Protein AF-A0AAD6HGR4-F1 (afdb_monomer_lite)

Radius of gyration: 17.51 Å; chains: 1; bounding box: 38×40×43 Å

Sequence (78 aa):
MYWPSKRELPSIVLAALLYRLFLALEFLQTKCHITHTDIKPDNIISEEKDDLVFLVFEEYEPQNPVPRKEVYKEGRMI

pLDDT: mean 80.82, std 13.68, range [49.53, 96.12]

Foldseek 3Di:
DDDDPPPDDDPVVVVVLVVVVVVVQCCCCPVVVDDPVDDDPVPDDDDDPDPVVVVVCVVCCVVPPDDDQDQDPVRDGD

Organism: NCBI:txid1324776

Structure (mmCIF, N/CA/C/O backbone):
data_AF-A0AAD6HGR4-F1
#
_entry.id   AF-A0AAD6HGR4-F1
#
loop_
_atom_site.group_PDB
_atom_site.id
_atom_site.type_symbol
_atom_site.label_atom_id
_atom_site.label_alt_id
_atom_site.label_comp_id
_atom_site.label_asym_id
_atom_site.label_entity_id
_atom_site.label_seq_id
_atom_site.pdbx_PDB_ins_code
_atom_site.Cartn_x
_atom_site.Cartn_y
_atom_site.Cartn_z
_atom_site.occupancy
_atom_site.B_iso_or_equiv
_atom_site.auth_seq_id
_atom_site.auth_comp_id
_atom_site.auth_asym_id
_atom_site.auth_atom_id
_atom_site.pdbx_PDB_model_num
ATOM 1 N N . MET A 1 1 ? 9.281 -30.830 -20.534 1.00 50.22 1 MET A N 1
ATOM 2 C CA . MET A 1 1 ? 8.429 -30.085 -19.584 1.00 50.22 1 MET A CA 1
ATOM 3 C C . MET A 1 1 ? 8.813 -28.618 -19.708 1.00 50.22 1 MET A C 1
ATOM 5 O O . MET A 1 1 ? 9.892 -28.254 -19.268 1.00 50.22 1 MET A O 1
ATOM 9 N N . TYR A 1 2 ? 8.033 -27.822 -20.443 1.00 49.53 2 TYR A N 1
ATOM 10 C CA . TYR A 1 2 ? 8.353 -26.417 -20.716 1.00 49.53 2 TYR A CA 1
ATOM 11 C C . TYR A 1 2 ? 7.800 -25.546 -19.582 1.00 49.53 2 TYR A C 1
ATOM 13 O O . TYR A 1 2 ? 6.588 -25.422 -19.441 1.00 49.53 2 TYR A O 1
ATOM 21 N N . TRP A 1 3 ? 8.683 -24.968 -18.767 1.00 56.69 3 TRP A N 1
ATOM 22 C CA . TRP A 1 3 ? 8.334 -23.848 -17.893 1.00 56.69 3 TRP A CA 1
ATOM 23 C C . TRP A 1 3 ? 8.286 -22.589 -18.767 1.00 56.69 3 TRP A C 1
ATOM 25 O O . TRP A 1 3 ? 9.268 -22.335 -19.471 1.00 56.69 3 TRP A O 1
ATOM 35 N N . PRO A 1 4 ? 7.185 -21.818 -18.799 1.00 60.53 4 PRO A N 1
ATOM 36 C CA . PRO A 1 4 ? 7.155 -20.604 -19.598 1.00 60.53 4 PRO A CA 1
ATOM 37 C C . PRO A 1 4 ? 8.224 -19.650 -19.059 1.00 60.53 4 PRO A C 1
ATOM 39 O O . PRO A 1 4 ? 8.333 -19.446 -17.848 1.00 60.53 4 PRO A O 1
ATOM 42 N N . SER A 1 5 ? 9.044 -19.105 -19.959 1.00 61.75 5 SER A N 1
ATOM 43 C CA . SER A 1 5 ? 10.085 -18.127 -19.647 1.00 61.75 5 SER A CA 1
ATOM 44 C C . SER A 1 5 ? 9.529 -17.068 -18.695 1.00 61.75 5 SER A C 1
ATOM 46 O O . SER A 1 5 ? 8.488 -16.473 -18.988 1.00 61.75 5 SER A O 1
ATOM 48 N N . LYS A 1 6 ? 10.191 -16.861 -17.545 1.00 67.19 6 LYS A N 1
ATOM 49 C CA . LYS A 1 6 ? 9.818 -15.817 -16.583 1.00 67.19 6 LYS A CA 1
ATOM 50 C C . LYS A 1 6 ? 9.683 -14.500 -17.347 1.00 67.19 6 LYS A C 1
ATOM 52 O O . LYS A 1 6 ? 10.650 -14.023 -17.932 1.00 67.19 6 LYS A O 1
ATOM 57 N N . ARG A 1 7 ? 8.475 -13.937 -17.384 1.00 72.69 7 ARG A N 1
ATOM 58 C CA . ARG A 1 7 ? 8.271 -12.570 -17.862 1.00 72.69 7 ARG A CA 1
ATOM 59 C C . ARG A 1 7 ? 8.796 -11.656 -16.768 1.00 72.69 7 ARG A C 1
ATOM 61 O O . ARG A 1 7 ? 8.143 -11.486 -15.744 1.00 72.69 7 ARG A O 1
ATOM 68 N N . GLU A 1 8 ? 10.006 -11.153 -16.950 1.00 79.81 8 GLU A N 1
ATOM 69 C CA . GLU A 1 8 ? 10.589 -10.175 -16.042 1.00 79.81 8 GLU A CA 1
ATOM 70 C C . GLU A 1 8 ? 10.087 -8.783 -16.421 1.00 79.81 8 GLU A C 1
ATOM 72 O O . GLU A 1 8 ? 10.074 -8.406 -17.595 1.00 79.81 8 GLU A O 1
ATOM 77 N N . LEU A 1 9 ? 9.630 -8.025 -15.425 1.00 83.31 9 LEU A N 1
ATOM 78 C CA . LEU A 1 9 ? 9.319 -6.618 -15.625 1.00 83.31 9 LEU A CA 1
ATOM 79 C C . LEU A 1 9 ? 10.631 -5.855 -15.836 1.00 83.31 9 LEU A C 1
ATOM 81 O O . LEU A 1 9 ? 11.589 -6.091 -15.094 1.00 83.31 9 LEU A O 1
ATOM 85 N N . PRO A 1 10 ? 10.688 -4.907 -16.787 1.00 92.81 10 PRO A N 1
ATOM 86 C CA . PRO A 1 10 ? 11.821 -4.000 -16.882 1.00 92.81 10 PRO A CA 1
ATOM 87 C C . PRO A 1 10 ? 12.061 -3.313 -15.533 1.00 92.81 10 PRO A C 1
ATOM 89 O O . PRO A 1 10 ? 11.107 -2.890 -14.877 1.00 92.81 10 PRO A O 1
ATOM 92 N N . SER A 1 11 ? 13.323 -3.151 -15.128 1.00 93.19 11 SER A N 1
ATOM 93 C CA . SER A 1 11 ? 13.669 -2.609 -13.803 1.00 93.19 11 SER A CA 1
ATOM 94 C C . SER A 1 11 ? 13.029 -1.247 -13.527 1.00 93.19 11 SER A C 1
ATOM 96 O O . SER A 1 11 ? 12.631 -0.974 -12.401 1.00 93.19 11 SER A O 1
ATOM 98 N N . ILE A 1 12 ? 12.871 -0.415 -14.562 1.00 92.38 12 ILE A N 1
ATOM 99 C CA . ILE A 1 12 ? 12.211 0.890 -14.452 1.00 92.38 12 ILE A CA 1
ATOM 100 C C . ILE A 1 12 ? 10.720 0.773 -14.111 1.00 92.38 12 ILE A C 1
ATOM 102 O O . ILE A 1 12 ? 10.205 1.552 -13.314 1.00 92.38 12 ILE A O 1
ATOM 106 N N . VAL A 1 13 ? 10.037 -0.234 -14.661 1.00 89.88 13 VAL A N 1
ATOM 107 C CA . VAL A 1 13 ? 8.622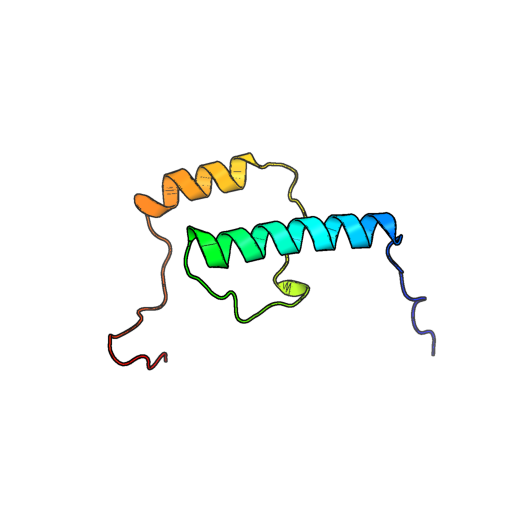 -0.503 -14.375 1.00 89.88 13 VAL A CA 1
ATOM 108 C C . VAL A 1 13 ? 8.480 -1.017 -12.949 1.00 89.88 13 VAL A C 1
ATOM 110 O O . VAL A 1 13 ? 7.633 -0.535 -12.204 1.00 89.88 13 VAL A O 1
ATOM 113 N N . LEU A 1 14 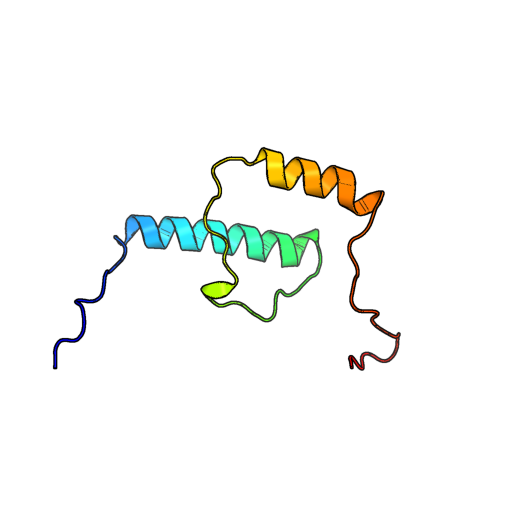? 9.353 -1.942 -12.538 1.00 89.88 14 LEU A N 1
ATOM 114 C CA . LEU A 1 14 ? 9.369 -2.446 -11.166 1.00 89.88 14 LEU A CA 1
ATOM 115 C C . LEU A 1 14 ? 9.621 -1.320 -10.152 1.00 89.88 14 LEU A C 1
ATOM 117 O O . LEU A 1 14 ? 8.916 -1.233 -9.151 1.00 89.88 14 LEU A O 1
ATOM 121 N N . ALA A 1 15 ? 10.582 -0.437 -10.426 1.00 93.38 15 ALA A N 1
ATOM 122 C CA . ALA A 1 15 ? 10.873 0.707 -9.567 1.00 93.38 15 ALA A CA 1
ATOM 123 C C . ALA A 1 15 ? 9.666 1.652 -9.445 1.00 93.38 15 ALA A C 1
ATOM 125 O O . ALA A 1 15 ? 9.326 2.064 -8.338 1.00 93.38 15 ALA A O 1
ATOM 126 N N . ALA A 1 16 ? 8.983 1.948 -10.555 1.00 90.12 16 ALA A N 1
ATOM 127 C CA . ALA A 1 16 ? 7.785 2.785 -10.548 1.00 90.12 16 ALA A CA 1
ATOM 128 C C . ALA A 1 16 ? 6.629 2.149 -9.752 1.00 90.12 16 ALA A C 1
ATOM 130 O O . ALA A 1 16 ? 5.966 2.836 -8.974 1.00 90.12 16 ALA A O 1
ATOM 131 N N . LEU A 1 17 ? 6.411 0.838 -9.903 1.00 89.38 17 LEU A N 1
ATOM 132 C CA . LEU A 1 17 ? 5.395 0.102 -9.145 1.00 89.38 17 LEU A CA 1
ATOM 133 C C . LEU A 1 17 ? 5.695 0.102 -7.644 1.00 89.38 17 LEU A C 1
ATOM 135 O O . LEU A 1 17 ? 4.811 0.401 -6.845 1.00 89.38 17 LEU A O 1
ATOM 139 N N . LEU A 1 18 ? 6.943 -0.181 -7.260 1.00 92.00 18 LEU A N 1
ATOM 140 C CA . LEU A 1 18 ? 7.367 -0.158 -5.859 1.00 92.00 18 LEU A CA 1
ATOM 141 C C . LEU A 1 18 ? 7.230 1.239 -5.252 1.00 92.00 18 LEU A C 1
ATOM 143 O O . LEU A 1 18 ? 6.756 1.366 -4.128 1.00 92.00 18 LEU A O 1
ATOM 147 N N . TYR A 1 19 ? 7.578 2.286 -6.002 1.00 93.62 19 TYR A N 1
ATOM 148 C CA . TYR A 1 19 ? 7.410 3.665 -5.552 1.00 93.62 19 TYR A CA 1
ATOM 149 C C . TYR A 1 19 ? 5.942 3.989 -5.241 1.00 93.62 19 TYR A C 1
ATOM 151 O O . TYR A 1 19 ? 5.637 4.484 -4.157 1.00 93.62 19 TYR A O 1
ATOM 159 N N . ARG A 1 20 ? 5.018 3.644 -6.149 1.00 90.50 20 ARG A N 1
ATOM 160 C CA . ARG A 1 20 ? 3.574 3.838 -5.928 1.00 90.50 20 ARG A CA 1
ATOM 161 C C . ARG A 1 20 ? 3.053 3.014 -4.750 1.00 90.50 20 ARG A C 1
ATOM 163 O O . ARG A 1 20 ? 2.284 3.529 -3.943 1.00 90.50 20 ARG A O 1
ATOM 170 N N . LEU A 1 21 ? 3.498 1.763 -4.620 1.00 91.56 21 LEU A N 1
ATOM 171 C CA . LEU A 1 21 ? 3.133 0.905 -3.493 1.00 91.56 21 LEU A CA 1
ATOM 172 C C . LEU A 1 21 ? 3.592 1.511 -2.161 1.00 91.56 21 LEU A C 1
ATOM 174 O O . LEU A 1 21 ? 2.818 1.539 -1.209 1.00 91.56 21 LEU A O 1
ATOM 178 N N . PHE A 1 22 ? 4.817 2.034 -2.090 1.00 94.56 22 PHE A N 1
ATOM 179 C CA . PHE A 1 22 ? 5.314 2.679 -0.876 1.00 94.56 22 PHE A CA 1
ATOM 180 C C . PHE A 1 22 ? 4.540 3.949 -0.527 1.00 94.56 22 PHE A C 1
ATOM 182 O O . PHE A 1 22 ? 4.226 4.128 0.645 1.00 94.56 22 PHE A O 1
ATOM 189 N N . LEU A 1 23 ? 4.147 4.767 -1.509 1.00 93.81 23 LEU A N 1
ATOM 190 C CA . LEU A 1 23 ? 3.276 5.924 -1.261 1.00 93.81 23 LEU A CA 1
ATOM 191 C C . LEU A 1 23 ? 1.912 5.510 -0.688 1.00 93.81 23 LEU A C 1
ATOM 193 O O . LEU A 1 23 ? 1.435 6.114 0.271 1.00 93.81 23 LEU A O 1
ATOM 197 N N . ALA A 1 24 ? 1.294 4.460 -1.236 1.00 90.88 24 ALA A N 1
ATOM 198 C CA . ALA A 1 24 ? 0.019 3.951 -0.731 1.00 90.88 24 ALA A CA 1
ATOM 199 C C . ALA A 1 24 ? 0.145 3.397 0.702 1.00 90.88 24 ALA A C 1
ATOM 201 O O . ALA A 1 24 ? -0.697 3.675 1.557 1.00 90.88 24 ALA A O 1
ATOM 202 N N . LEU A 1 25 ? 1.216 2.649 0.990 1.00 93.94 25 LEU A N 1
ATOM 203 C CA . LEU A 1 25 ? 1.488 2.123 2.332 1.00 93.94 25 LEU A CA 1
ATOM 204 C C . LEU A 1 25 ? 1.786 3.240 3.338 1.00 93.94 25 LEU A C 1
ATOM 206 O O . LEU A 1 25 ? 1.288 3.196 4.463 1.00 93.94 25 LEU A O 1
ATOM 210 N N . GLU A 1 26 ? 2.548 4.255 2.933 1.00 95.88 26 GLU A N 1
ATOM 211 C CA . GLU A 1 26 ? 2.807 5.436 3.754 1.00 95.88 26 GLU A CA 1
ATOM 212 C C . GLU A 1 26 ? 1.506 6.180 4.069 1.00 95.88 26 GLU A C 1
ATOM 214 O O . GLU A 1 26 ? 1.282 6.557 5.220 1.00 95.88 26 GLU A O 1
ATOM 219 N N . PHE A 1 27 ? 0.612 6.346 3.091 1.00 94.12 27 PHE A N 1
ATOM 220 C CA . PHE A 1 27 ? -0.702 6.948 3.313 1.00 94.12 27 PHE A CA 1
ATOM 221 C C . PHE A 1 27 ? -1.533 6.145 4.325 1.00 94.12 27 PHE A C 1
ATOM 223 O O . PHE A 1 27 ? -1.997 6.711 5.320 1.00 94.12 27 PHE A O 1
ATOM 230 N N . LEU A 1 28 ? -1.659 4.825 4.136 1.00 93.00 28 LEU A N 1
ATOM 231 C CA . LEU A 1 28 ? -2.388 3.952 5.065 1.00 93.00 28 LEU A CA 1
ATOM 232 C C . LEU A 1 28 ? -1.839 4.056 6.491 1.00 93.00 28 LEU A C 1
ATOM 234 O O . LEU A 1 28 ? -2.608 4.185 7.446 1.00 93.00 28 LEU A O 1
ATOM 238 N N . GLN A 1 29 ? -0.515 4.059 6.643 1.00 94.50 29 GLN A N 1
ATOM 239 C CA . GLN A 1 29 ? 0.124 4.117 7.951 1.00 94.50 29 GLN A CA 1
ATOM 240 C C . GLN A 1 29 ? -0.006 5.499 8.607 1.00 94.50 29 GLN A C 1
ATOM 242 O O . GLN A 1 29 ? -0.350 5.600 9.787 1.00 94.50 29 GLN A O 1
ATOM 247 N N . THR A 1 30 ? 0.294 6.569 7.870 1.00 96.12 30 THR A N 1
ATOM 248 C CA . THR A 1 30 ? 0.443 7.919 8.439 1.00 96.12 30 THR A CA 1
ATOM 249 C C . THR A 1 30 ? -0.867 8.691 8.513 1.00 96.12 30 THR A C 1
ATOM 251 O O . THR A 1 30 ? -1.046 9.472 9.446 1.00 96.12 30 THR A O 1
ATOM 254 N N . LYS A 1 31 ? -1.776 8.494 7.549 1.00 94.44 31 LYS A N 1
ATOM 255 C CA . LYS A 1 31 ? -3.054 9.217 7.462 1.00 94.44 31 LYS A CA 1
ATOM 256 C C . LYS A 1 31 ? -4.221 8.400 7.991 1.00 94.44 31 LYS A C 1
ATOM 258 O O . LYS A 1 31 ? -5.076 8.960 8.669 1.00 94.44 31 LYS A O 1
ATOM 263 N N . CYS A 1 32 ? -4.253 7.099 7.708 1.00 91.19 32 CYS A N 1
ATOM 264 C CA . CYS A 1 32 ? -5.364 6.239 8.125 1.00 91.19 32 CYS A CA 1
ATOM 265 C C . CYS A 1 32 ? -5.090 5.476 9.427 1.00 91.19 32 CYS A C 1
ATOM 267 O O . CYS A 1 32 ? -6.031 4.974 10.034 1.00 91.19 32 CYS A O 1
ATOM 269 N N . HIS A 1 33 ? -3.826 5.371 9.856 1.00 93.06 33 HIS A N 1
ATOM 270 C CA . HIS A 1 33 ? -3.397 4.529 10.981 1.00 93.06 33 HIS A CA 1
ATOM 271 C C . HIS A 1 33 ? -3.770 3.044 10.813 1.00 93.06 33 HIS A C 1
ATOM 273 O O . HIS A 1 33 ? -4.055 2.343 11.785 1.00 93.06 33 HIS A O 1
ATOM 279 N N . ILE A 1 34 ? -3.747 2.554 9.570 1.00 89.56 34 ILE A N 1
ATOM 280 C CA . ILE A 1 34 ? -4.076 1.175 9.198 1.00 89.56 34 ILE A CA 1
ATOM 281 C C . ILE A 1 34 ? -2.811 0.457 8.728 1.00 89.56 34 ILE A C 1
ATOM 283 O O . ILE A 1 34 ? -2.029 0.981 7.938 1.00 89.56 34 ILE A O 1
ATOM 287 N N . THR A 1 35 ? -2.634 -0.787 9.175 1.00 91.75 35 THR A N 1
ATOM 288 C CA . THR A 1 35 ? -1.651 -1.714 8.600 1.00 91.75 35 THR A CA 1
ATOM 289 C C . THR A 1 35 ? -2.381 -2.662 7.651 1.00 91.75 35 THR A C 1
ATOM 291 O O . THR A 1 35 ? -3.291 -3.359 8.083 1.00 91.75 35 THR A O 1
ATOM 294 N N . HIS A 1 36 ? -1.996 -2.714 6.370 1.00 88.06 36 HIS A N 1
ATOM 295 C CA . HIS A 1 36 ? -2.683 -3.534 5.353 1.00 88.06 36 HIS A CA 1
ATOM 296 C C . HIS A 1 36 ? -2.675 -5.043 5.687 1.00 88.06 36 HIS A C 1
ATOM 298 O O . HIS A 1 36 ? -3.608 -5.756 5.345 1.00 88.06 36 HIS A O 1
ATOM 304 N N . THR A 1 37 ? -1.654 -5.538 6.400 1.00 92.12 37 THR A N 1
ATOM 305 C CA . THR A 1 37 ? -1.433 -6.936 6.864 1.00 92.12 37 THR A CA 1
ATOM 306 C C . THR A 1 37 ? -1.405 -8.062 5.813 1.00 92.12 37 THR A C 1
ATOM 308 O O . THR A 1 37 ? -0.730 -9.056 6.047 1.00 92.12 37 THR A O 1
ATOM 311 N N . ASP A 1 38 ? -2.036 -7.907 4.646 1.00 92.19 38 ASP A N 1
ATOM 312 C CA . ASP A 1 38 ? -2.096 -8.910 3.565 1.00 92.19 38 ASP A CA 1
ATOM 313 C C . ASP A 1 38 ? -1.507 -8.362 2.248 1.00 92.19 38 ASP A C 1
ATOM 315 O O . ASP A 1 38 ? -2.205 -8.187 1.247 1.00 92.19 38 ASP A O 1
ATOM 319 N N . ILE A 1 39 ? -0.219 -7.996 2.266 1.00 91.31 39 ILE A N 1
ATOM 320 C CA . ILE A 1 39 ? 0.494 -7.495 1.079 1.00 91.31 39 ILE A CA 1
ATOM 321 C C . ILE A 1 39 ? 0.934 -8.688 0.222 1.00 91.31 39 ILE A C 1
ATOM 323 O O . ILE A 1 39 ? 1.877 -9.400 0.567 1.00 91.31 39 ILE A O 1
ATOM 327 N N . LYS A 1 40 ? 0.267 -8.883 -0.917 1.00 88.44 40 LYS A N 1
ATOM 328 C CA . LYS A 1 40 ? 0.596 -9.892 -1.932 1.00 88.44 40 LYS A CA 1
ATOM 329 C C . LYS A 1 40 ? 0.159 -9.413 -3.321 1.00 88.44 40 LYS A C 1
ATOM 331 O O . LYS A 1 40 ? -0.718 -8.553 -3.391 1.00 88.44 40 LYS A O 1
ATOM 336 N N . PRO A 1 41 ? 0.724 -9.957 -4.413 1.00 84.81 41 PRO A N 1
ATOM 337 C CA . PRO A 1 41 ? 0.419 -9.498 -5.769 1.00 84.81 41 PRO A CA 1
ATOM 338 C C . PRO A 1 41 ? -1.076 -9.489 -6.108 1.00 84.81 41 PRO A C 1
ATOM 340 O O . PRO A 1 41 ? -1.533 -8.545 -6.739 1.00 84.81 41 PRO A O 1
ATOM 343 N N . ASP A 1 42 ? -1.842 -10.478 -5.636 1.00 85.38 42 ASP A N 1
ATOM 344 C CA . ASP A 1 42 ? -3.286 -10.591 -5.907 1.00 85.38 42 ASP A CA 1
ATOM 345 C C . ASP A 1 42 ? -4.115 -9.438 -5.316 1.00 85.38 42 ASP A C 1
ATOM 347 O O . ASP A 1 42 ? -5.214 -9.162 -5.786 1.00 85.38 42 ASP A O 1
ATOM 351 N N . ASN A 1 43 ? -3.584 -8.758 -4.296 1.00 84.56 43 ASN A N 1
ATOM 352 C CA . ASN A 1 43 ? -4.246 -7.651 -3.606 1.00 84.56 43 ASN A CA 1
ATOM 353 C C . ASN A 1 43 ? -3.731 -6.272 -4.055 1.00 84.56 43 ASN A C 1
ATOM 355 O O . ASN A 1 43 ? -4.151 -5.255 -3.506 1.00 84.56 43 ASN A O 1
ATOM 359 N N . ILE A 1 44 ? -2.800 -6.212 -5.012 1.00 84.94 44 ILE A N 1
ATOM 360 C CA . ILE A 1 44 ? -2.281 -4.950 -5.548 1.00 84.94 44 ILE A CA 1
ATOM 361 C C . ILE A 1 44 ? -2.976 -4.687 -6.883 1.00 84.94 44 ILE A C 1
ATOM 363 O O . ILE A 1 44 ? -2.635 -5.280 -7.905 1.00 84.94 44 ILE A O 1
ATOM 367 N N . ILE A 1 45 ? -3.946 -3.773 -6.880 1.00 78.88 45 ILE A N 1
ATOM 368 C CA . ILE A 1 45 ? -4.650 -3.358 -8.096 1.00 78.88 45 ILE A CA 1
ATOM 369 C C . ILE A 1 45 ? -3.758 -2.366 -8.853 1.00 78.88 45 ILE A C 1
ATOM 371 O O . ILE A 1 45 ? -3.560 -1.232 -8.418 1.00 78.88 45 ILE A O 1
ATOM 375 N N . SER A 1 46 ? -3.189 -2.792 -9.982 1.00 68.94 46 SER A N 1
ATOM 376 C CA . SER A 1 46 ? -2.438 -1.914 -10.885 1.00 68.94 46 SER A CA 1
ATOM 377 C C . SER A 1 46 ? -3.362 -1.380 -11.985 1.00 68.94 46 SER A C 1
ATOM 379 O O . SER A 1 46 ? -3.654 -2.121 -12.917 1.00 68.94 46 SER A O 1
ATOM 381 N N . GLU A 1 47 ? -3.791 -0.120 -11.851 1.00 65.19 47 GLU A N 1
ATOM 382 C CA . GLU A 1 47 ? -4.547 0.695 -12.828 1.00 65.19 47 GLU A CA 1
ATOM 383 C C . GLU A 1 47 ? -5.724 0.003 -13.551 1.00 65.19 47 GLU A C 1
ATOM 385 O O . GLU A 1 47 ? -5.555 -0.728 -14.527 1.00 65.19 47 GLU A O 1
ATOM 390 N N . GLU A 1 48 ? -6.944 0.392 -13.178 1.00 55.62 48 GLU A N 1
ATOM 391 C CA . GLU A 1 48 ? -8.008 0.591 -14.164 1.00 55.62 48 GLU A CA 1
ATOM 392 C C . GLU A 1 48 ? -7.933 2.061 -14.613 1.00 55.62 48 GLU A C 1
ATOM 394 O O . GLU A 1 48 ? -7.620 2.932 -13.808 1.00 55.62 48 GLU A O 1
ATOM 399 N N . LYS A 1 49 ? -8.135 2.350 -15.905 1.00 56.62 49 LYS A N 1
ATOM 400 C CA . LYS A 1 49 ? -7.840 3.663 -16.527 1.00 56.62 49 LYS A CA 1
ATOM 401 C C . LYS A 1 49 ? -8.673 4.843 -16.014 1.00 56.62 49 LYS A C 1
ATOM 403 O O . LYS A 1 49 ? -8.497 5.951 -16.517 1.00 56.62 49 LYS A O 1
ATOM 408 N N . ASP A 1 50 ? -9.596 4.601 -15.100 1.00 66.44 50 ASP A N 1
ATOM 409 C CA . ASP A 1 5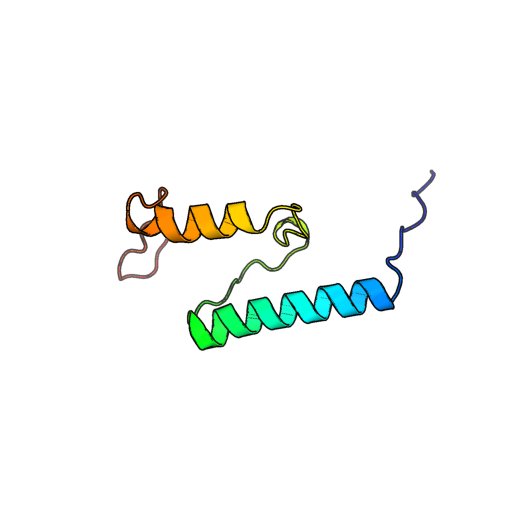0 ? -10.597 5.572 -14.712 1.00 66.44 50 ASP A CA 1
ATOM 410 C C . ASP A 1 50 ? -10.530 5.848 -13.211 1.00 66.44 50 ASP A C 1
ATOM 412 O O . ASP A 1 50 ? -11.217 5.223 -12.402 1.00 66.44 50 ASP A O 1
ATOM 416 N N . ASP A 1 51 ? -9.693 6.821 -12.845 1.00 68.25 51 ASP A N 1
ATOM 417 C CA . ASP A 1 51 ? -9.592 7.341 -11.477 1.00 68.25 51 ASP A CA 1
ATOM 418 C C . ASP A 1 51 ? -10.959 7.820 -10.942 1.00 68.25 51 ASP A C 1
ATOM 420 O O . ASP A 1 51 ? -11.162 7.893 -9.726 1.00 68.25 51 ASP A O 1
ATOM 424 N N . LEU A 1 52 ? -11.929 8.093 -11.832 1.00 74.12 52 LEU A N 1
ATOM 425 C CA . LEU A 1 52 ? -13.301 8.441 -11.459 1.00 74.12 52 LEU A CA 1
ATOM 426 C C . LEU A 1 52 ? -13.990 7.326 -10.674 1.00 74.12 52 LEU A C 1
ATOM 428 O O . LEU A 1 52 ? -14.822 7.626 -9.822 1.00 74.12 52 LEU A O 1
ATOM 432 N N . VAL A 1 53 ? -13.647 6.057 -10.911 1.00 75.88 53 VAL A N 1
ATOM 433 C CA . VAL A 1 53 ? -14.243 4.934 -10.175 1.00 75.88 53 VAL A CA 1
ATOM 434 C C . VAL A 1 53 ? -13.939 5.072 -8.684 1.00 75.88 53 VAL A C 1
ATOM 436 O O . VAL A 1 53 ? -14.854 4.993 -7.866 1.00 75.88 53 VAL A O 1
ATOM 439 N N . PHE A 1 54 ? -12.687 5.363 -8.319 1.00 77.75 54 PHE A N 1
ATOM 440 C CA . PHE A 1 54 ? -12.296 5.539 -6.918 1.00 77.75 54 PHE A CA 1
ATOM 441 C C . PHE A 1 54 ? -12.939 6.772 -6.280 1.00 77.75 54 PHE A C 1
ATOM 443 O O . PHE A 1 54 ? -13.388 6.684 -5.140 1.00 77.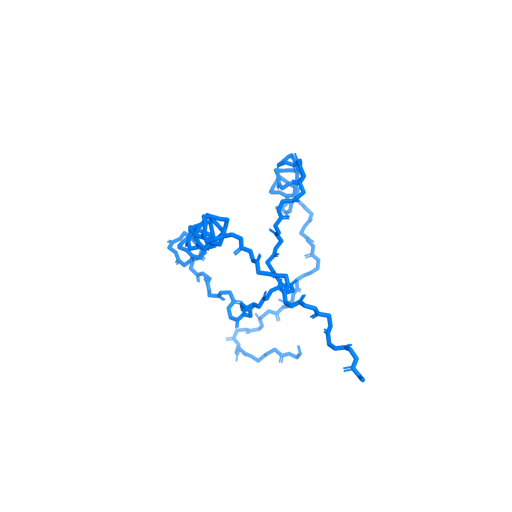75 54 PHE A O 1
ATOM 450 N N . LEU A 1 55 ? -13.051 7.881 -7.020 1.00 79.81 55 LEU A N 1
ATOM 451 C CA . LEU A 1 55 ? -13.734 9.091 -6.544 1.00 79.81 55 LEU A CA 1
ATOM 452 C C . LEU A 1 55 ? -15.219 8.833 -6.262 1.00 79.81 55 LEU A C 1
ATOM 454 O O . LEU A 1 55 ? -15.725 9.214 -5.209 1.00 79.81 55 LEU A O 1
ATOM 458 N N . VAL A 1 56 ? -15.909 8.125 -7.162 1.00 84.38 56 VAL A N 1
ATOM 459 C CA . VAL A 1 56 ? -17.316 7.745 -6.966 1.00 84.38 56 VAL A CA 1
ATOM 460 C C . VAL A 1 56 ? -17.474 6.865 -5.724 1.00 84.38 56 VAL A C 1
ATOM 462 O O . VAL A 1 56 ? -18.406 7.069 -4.947 1.00 84.38 56 VAL A O 1
ATOM 465 N N . PHE A 1 57 ? -16.564 5.911 -5.500 1.00 81.62 57 PHE A N 1
ATOM 466 C CA . PHE A 1 57 ? -16.582 5.092 -4.286 1.00 81.62 57 PHE A CA 1
ATOM 467 C C . PHE A 1 57 ? -16.337 5.920 -3.020 1.00 81.62 57 PHE A C 1
ATOM 469 O O . PHE A 1 57 ? -17.045 5.724 -2.032 1.00 81.62 57 PHE A O 1
ATOM 476 N N . GLU A 1 58 ? -15.381 6.849 -3.040 1.00 84.50 58 GLU A N 1
ATOM 477 C CA . GLU A 1 58 ? -15.056 7.703 -1.893 1.00 84.50 58 GLU A CA 1
ATOM 478 C C . GLU A 1 58 ? -16.230 8.614 -1.498 1.00 84.50 58 GLU A C 1
ATOM 480 O O . GLU A 1 58 ? -16.524 8.763 -0.311 1.00 84.50 58 GLU A O 1
ATOM 485 N N . GLU A 1 59 ? -16.952 9.166 -2.477 1.00 89.50 59 GLU A N 1
ATOM 486 C CA . GLU A 1 59 ? -18.144 9.987 -2.231 1.00 89.50 59 GLU A CA 1
ATOM 487 C C . GLU A 1 59 ? -19.355 9.162 -1.754 1.00 89.50 59 GLU A C 1
ATOM 489 O O . GLU A 1 59 ? -20.163 9.642 -0.949 1.00 89.50 59 GLU A O 1
ATOM 494 N N . TYR A 1 60 ? -19.494 7.925 -2.241 1.00 90.25 60 TYR A N 1
ATOM 495 C CA . T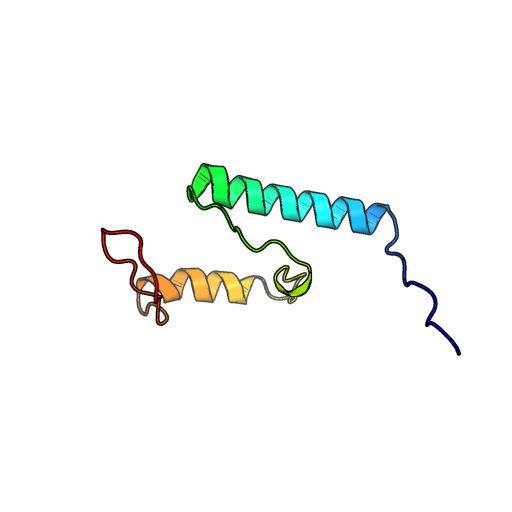YR A 1 60 ? -20.649 7.065 -1.971 1.00 90.25 60 TYR A CA 1
ATOM 496 C C . TYR A 1 60 ? -20.556 6.292 -0.648 1.00 90.25 60 TYR A C 1
ATOM 498 O O . TYR A 1 60 ? -21.555 6.173 0.067 1.00 90.25 60 TYR A O 1
ATOM 506 N N . GLU A 1 61 ? -19.372 5.783 -0.296 1.00 89.19 61 GLU A N 1
ATOM 507 C CA . GLU A 1 61 ? -19.148 4.906 0.865 1.00 89.19 61 GLU A CA 1
ATOM 508 C C . GLU A 1 61 ? -19.614 5.503 2.213 1.00 89.19 61 GLU A C 1
ATOM 510 O O . GLU A 1 61 ? -20.174 4.763 3.028 1.00 89.19 61 GLU A O 1
ATOM 515 N N . PRO A 1 62 ? -19.477 6.818 2.491 1.00 87.44 62 PRO A N 1
ATOM 516 C CA . PRO A 1 62 ? -20.014 7.409 3.717 1.00 87.44 62 PRO A CA 1
ATOM 517 C C . PRO A 1 62 ? -21.548 7.404 3.780 1.00 87.44 62 PRO A C 1
ATOM 519 O O . PRO A 1 62 ? -22.111 7.385 4.876 1.00 87.44 62 PRO A O 1
ATOM 522 N N . GLN A 1 63 ? -22.225 7.450 2.626 1.00 93.00 63 GLN A N 1
ATOM 523 C CA . GLN A 1 63 ? -23.687 7.523 2.536 1.00 93.00 63 GLN A CA 1
ATOM 524 C C . GLN A 1 63 ? -24.335 6.138 2.524 1.00 93.00 63 GLN A C 1
ATOM 526 O O . GLN A 1 63 ? -25.383 5.944 3.142 1.00 93.00 63 GLN A O 1
ATOM 531 N N . ASN A 1 64 ? -23.716 5.177 1.836 1.00 91.06 64 ASN A N 1
ATOM 532 C CA . ASN A 1 64 ? -24.165 3.792 1.796 1.00 91.06 64 ASN A CA 1
ATOM 533 C C . ASN A 1 64 ? -22.972 2.844 1.987 1.00 91.06 64 ASN A C 1
ATOM 535 O O . ASN A 1 64 ? -22.420 2.344 1.004 1.00 91.06 64 ASN A O 1
ATOM 539 N N . PRO A 1 65 ? -22.562 2.611 3.245 1.00 87.50 65 PRO A N 1
ATOM 540 C CA . PRO A 1 65 ? -21.388 1.810 3.537 1.00 87.50 65 PRO A CA 1
ATOM 541 C C . PRO A 1 65 ? -21.568 0.371 3.063 1.00 87.50 65 PRO A C 1
ATOM 543 O O . PRO A 1 65 ? -22.584 -0.266 3.370 1.00 87.50 65 PRO A O 1
ATOM 546 N N . VAL A 1 66 ? -20.562 -0.175 2.377 1.00 85.38 66 VAL A N 1
ATOM 547 C CA . VAL A 1 66 ? -20.564 -1.603 2.040 1.00 85.38 66 VAL A CA 1
ATOM 548 C C . VAL A 1 66 ? -20.580 -2.464 3.314 1.00 85.38 66 VAL A C 1
ATOM 550 O O . VAL A 1 66 ? -20.120 -2.020 4.372 1.00 85.38 66 VAL A O 1
ATOM 553 N N . PRO A 1 67 ? -21.093 -3.709 3.261 1.00 88.25 67 PRO A N 1
ATOM 554 C CA . PRO A 1 67 ? -21.047 -4.616 4.402 1.00 88.25 67 PRO A CA 1
ATOM 555 C C . PRO A 1 67 ? -19.616 -4.760 4.936 1.00 88.25 67 PRO A C 1
ATOM 557 O O . PRO A 1 67 ? -18.719 -5.226 4.233 1.00 88.25 67 PRO A O 1
ATOM 560 N N . ARG A 1 68 ? -19.399 -4.357 6.191 1.00 78.94 68 ARG A N 1
ATOM 561 C CA . ARG A 1 68 ? -18.100 -4.444 6.866 1.00 78.94 68 ARG A CA 1
ATOM 562 C C . ARG A 1 68 ? -18.118 -5.537 7.917 1.00 78.94 68 ARG A C 1
ATOM 564 O O . ARG A 1 68 ? -19.140 -5.813 8.540 1.00 78.94 68 ARG A O 1
ATOM 571 N N . LYS A 1 69 ? -16.951 -6.132 8.146 1.00 76.25 69 LYS A N 1
ATOM 572 C CA . LYS A 1 69 ? -16.746 -7.052 9.259 1.00 76.25 69 LYS A CA 1
ATOM 573 C C . LYS A 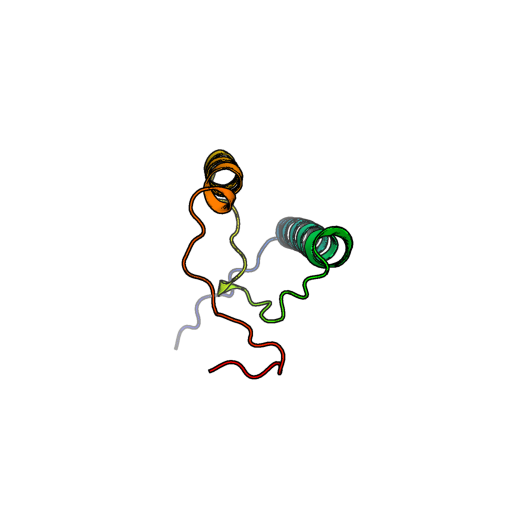1 69 ? -16.862 -6.274 10.573 1.00 76.25 69 LYS A C 1
ATOM 575 O O . LYS A 1 69 ? -16.126 -5.311 10.779 1.00 76.25 69 LYS A O 1
ATOM 580 N N . GLU A 1 70 ? -17.783 -6.667 11.449 1.00 76.44 70 GLU A N 1
ATOM 581 C CA . GLU A 1 70 ? -17.911 -6.044 12.767 1.00 76.44 70 GLU A CA 1
ATOM 582 C C . GLU A 1 70 ? -16.717 -6.434 13.644 1.00 76.44 70 GLU A C 1
ATOM 584 O O . GLU A 1 70 ? -16.452 -7.615 13.879 1.00 76.44 70 GLU A O 1
ATOM 589 N N . VAL A 1 71 ? -15.984 -5.435 14.135 1.00 66.06 71 VAL A N 1
ATOM 590 C CA . VAL A 1 71 ? -14.929 -5.643 15.128 1.00 66.06 71 VAL A CA 1
ATOM 591 C C . VAL A 1 71 ? -15.532 -5.373 16.500 1.00 66.06 71 VAL A C 1
ATOM 593 O O . VAL A 1 71 ? -15.718 -4.222 16.898 1.00 66.06 71 VAL A O 1
ATOM 596 N N . TYR A 1 72 ? -15.860 -6.431 17.242 1.00 65.56 72 TYR A N 1
ATOM 597 C CA . TYR A 1 72 ? -16.232 -6.287 18.648 1.00 65.56 72 TYR A CA 1
ATOM 598 C C . TYR A 1 72 ? -15.028 -5.775 19.449 1.00 65.56 72 TYR A C 1
ATOM 600 O O . TYR A 1 72 ? -13.882 -6.121 19.154 1.00 65.56 72 TYR A O 1
ATOM 608 N N . LYS A 1 73 ? -15.284 -4.976 20.495 1.00 63.81 73 LYS A N 1
ATOM 609 C CA . LYS A 1 73 ? -14.264 -4.312 21.339 1.00 63.81 73 LYS A CA 1
ATOM 610 C C . LYS A 1 73 ? -13.199 -5.248 21.943 1.00 63.81 73 LYS A C 1
ATOM 612 O O . LYS A 1 73 ? -12.204 -4.765 22.466 1.00 63.81 73 LYS A O 1
ATOM 617 N N . GLU A 1 74 ? -13.389 -6.562 21.858 1.00 67.50 74 GLU A N 1
ATOM 618 C CA . GLU A 1 74 ? -12.485 -7.593 22.378 1.00 67.50 74 GLU A CA 1
ATOM 619 C C . GLU A 1 74 ? -11.546 -8.207 21.322 1.00 67.50 74 GLU A C 1
ATOM 621 O O . GLU A 1 74 ? -10.856 -9.183 21.610 1.00 67.50 74 GLU A O 1
ATOM 626 N N . GLY A 1 75 ? -11.507 -7.677 20.095 1.00 54.84 75 GLY A N 1
ATOM 627 C CA . GLY A 1 75 ? -10.485 -8.044 19.105 1.00 54.84 75 GLY A CA 1
ATOM 628 C C . GLY A 1 75 ? -10.567 -9.477 18.566 1.00 54.84 75 GLY A C 1
ATOM 629 O O . GLY A 1 75 ? -9.644 -9.928 17.892 1.00 54.84 75 GLY A O 1
ATOM 630 N N . ARG A 1 76 ? -11.659 -10.206 18.824 1.00 50.00 76 ARG A N 1
ATOM 631 C CA . ARG A 1 76 ? -11.900 -11.524 18.226 1.00 50.00 76 ARG A CA 1
ATOM 632 C C . ARG A 1 76 ? -12.824 -11.388 17.024 1.00 50.00 76 ARG A C 1
ATOM 634 O O . ARG A 1 76 ? -13.988 -11.027 17.159 1.00 50.00 76 ARG A O 1
ATOM 641 N N . MET A 1 77 ? -12.266 -11.673 15.854 1.00 56.03 77 MET A N 1
ATOM 642 C CA . MET A 1 77 ? -12.996 -11.813 14.600 1.00 56.03 77 MET A CA 1
ATOM 643 C C . MET A 1 77 ? -13.457 -13.269 14.444 1.00 56.03 77 MET A C 1
ATOM 645 O O . MET A 1 77 ? -12.639 -14.168 14.637 1.00 56.03 77 MET A O 1
ATOM 649 N N . ILE A 1 78 ? -14.721 -13.499 14.073 1.00 50.12 78 ILE A N 1
ATOM 650 C CA . ILE A 1 78 ? -15.153 -14.764 13.442 1.00 50.12 78 ILE A CA 1
ATOM 651 C C . ILE A 1 78 ? -14.806 -14.766 11.957 1.00 50.12 78 ILE A C 1
ATOM 653 O O . ILE A 1 78 ? -14.791 -13.667 11.357 1.00 50.12 78 ILE A O 1
#

Secondary structure (DSSP, 8-state):
-------PPPHHHHHHHHHHHHHHHHHHHHTS--------GGG-----S-HHHHHHHHHHTTTSPPP-----TT----

InterPro domains:
  IPR000719 Protein kinase domain [PS50011] (1-78)
  IPR011009 Protein kinase-like domain superfamily [SSF56112] (6-47)